Protein 5NJO (pdb70)

Structure (mmCIF, N/CA/C/O backbone):
data_5NJO
#
_entry.id   5NJO
#
_cell.length_a   66.490
_cell.length_b   66.490
_cell.length_c   54.710
_cell.angle_alpha   90.00
_cell.angle_beta   90.00
_cell.angle_gamma   120.00
#
_symmetry.space_group_name_H-M   'P 32 2 1'
#
loop_
_entity.id
_entity.type
_entity.pdbx_description
1 polymer 'Putative cupin_2 domain-containing isomerase'
2 water water
#
loop_
_atom_site.group_PDB
_atom_site.id
_atom_site.type_symbol
_atom_site.label_atom_id
_atom_site.label_alt_id
_atom_site.label_comp_id
_atom_site.label_asym_id
_atom_site.label_entity_id
_atom_site.label_seq_id
_atom_site.pdbx_PDB_ins_code
_atom_site.Cartn_x
_atom_site.Cartn_y
_atom_site.Cartn_z
_atom_site.occupancy
_atom_site.B_iso_or_equiv
_atom_site.auth_seq_id
_atom_site.auth_comp_id
_atom_site.auth_asym_id
_atom_site.auth_atom_id
_atom_site.pdbx_PDB_model_num
ATOM 1 N N . MET A 1 1 ? 6.587 -74.248 46.683 1.00 40.10 1 MET A N 1
ATOM 2 C CA . MET A 1 1 ? 5.878 -73.092 46.052 1.00 39.56 1 MET A CA 1
ATOM 3 C C . MET A 1 1 ? 6.001 -71.806 46.876 1.00 35.28 1 MET A C 1
ATOM 4 O O . MET A 1 1 ? 6.093 -70.714 46.314 1.00 34.87 1 MET A O 1
ATOM 9 N N . THR A 1 2 ? 5.992 -71.933 48.201 1.00 31.07 2 THR A N 1
ATOM 10 C CA . THR A 1 2 ? 6.091 -70.776 49.080 1.00 28.46 2 THR A CA 1
ATOM 11 C C . THR A 1 2 ? 7.501 -70.224 49.093 1.00 25.41 2 THR A C 1
ATOM 12 O O . THR A 1 2 ? 8.454 -70.988 49.172 1.00 25.22 2 THR A O 1
ATOM 16 N N . LYS A 1 3 ? 7.631 -68.901 49.043 1.00 23.26 3 LYS A N 1
ATOM 17 C CA . LYS A 1 3 ? 8.932 -68.268 49.201 1.00 22.29 3 LYS A CA 1
ATOM 18 C C . LYS A 1 3 ? 9.108 -67.840 50.653 1.00 20.81 3 LYS A C 1
ATOM 19 O O . LYS A 1 3 ? 8.401 -66.956 51.142 1.00 21.18 3 LYS A O 1
ATOM 25 N N . TYR A 1 4 ? 10.066 -68.461 51.327 1.00 18.55 4 TYR A N 1
ATOM 26 C CA . TYR A 1 4 ? 10.351 -68.127 52.711 1.00 18.60 4 TYR A CA 1
ATOM 27 C C . TYR A 1 4 ? 11.532 -67.167 52.864 1.00 18.86 4 TYR A C 1
ATOM 28 O O . TYR A 1 4 ? 11.514 -66.303 53.744 1.00 19.52 4 TYR A O 1
ATOM 37 N N . LYS A 1 5 ? 12.568 -67.336 52.047 1.00 18.82 5 LYS A N 1
ATOM 38 C CA . LYS A 1 5 ? 13.824 -66.617 52.231 1.00 20.47 5 LYS A CA 1
ATOM 39 C C . LYS A 1 5 ? 13.956 -65.460 51.257 1.00 19.35 5 LYS A C 1
ATOM 40 O O . LYS A 1 5 ? 13.793 -65.646 50.047 1.00 19.84 5 LYS A O 1
ATOM 46 N N . TYR A 1 6 ? 14.264 -64.283 51.795 1.00 18.99 6 TYR A N 1
ATOM 47 C CA . TYR A 1 6 ? 14.508 -63.083 50.988 1.00 19.46 6 TYR A CA 1
ATOM 48 C C . TYR A 1 6 ? 15.925 -62.601 51.254 1.00 19.61 6 TYR A C 1
ATOM 49 O O . TYR A 1 6 ? 16.381 -62.614 52.398 1.00 18.71 6 TYR A O 1
ATOM 58 N N . THR A 1 7 ? 16.627 -62.195 50.194 1.00 19.39 7 THR A N 1
ATOM 59 C CA . THR A 1 7 ? 18.006 -61.751 50.306 1.00 20.44 7 THR A CA 1
ATOM 60 C C . THR A 1 7 ? 18.147 -60.253 50.060 1.00 20.40 7 THR A C 1
ATOM 61 O O . THR A 1 7 ? 17.278 -59.618 49.462 1.00 20.68 7 THR A O 1
ATOM 65 N N . VAL A 1 8 ? 19.253 -59.710 50.549 1.00 21.91 8 VAL A N 1
ATOM 66 C CA . VAL A 1 8 ? 19.616 -58.313 50.318 1.00 22.82 8 VAL A CA 1
ATOM 67 C C . VAL A 1 8 ? 19.863 -58.093 48.828 1.00 23.95 8 VAL A C 1
ATOM 68 O O . VAL A 1 8 ? 19.435 -57.084 48.264 1.00 23.53 8 VAL A O 1
ATOM 72 N N . GLU A 1 9 ? 20.534 -59.053 48.196 1.00 25.88 9 GLU A N 1
ATOM 73 C CA . GLU A 1 9 ? 20.817 -58.985 46.761 1.00 28.87 9 GLU A CA 1
ATOM 74 C C . GLU A 1 9 ? 19.543 -58.727 45.948 1.00 28.29 9 GLU A C 1
ATOM 75 O O . GLU A 1 9 ? 19.570 -57.962 44.984 1.00 29.88 9 GLU A O 1
ATOM 81 N N . GLU A 1 10 ? 18.428 -59.340 46.349 1.00 27.43 10 GLU A N 1
ATOM 82 C CA . GLU A 1 10 ? 17.159 -59.197 45.631 1.00 27.66 10 GLU A CA 1
ATOM 83 C C . GLU A 1 10 ? 16.191 -58.129 46.181 1.00 25.56 10 GLU A C 1
ATOM 84 O O . GLU A 1 10 ? 15.086 -57.973 45.671 1.00 25.57 10 GLU A O 1
ATOM 90 N N . SER A 1 11 ? 16.613 -57.392 47.205 1.00 23.96 11 SER A N 1
ATOM 91 C CA . SER A 1 11 ? 15.788 -56.363 47.828 1.00 22.98 11 SER A CA 1
ATOM 92 C C . SER A 1 11 ? 15.786 -55.065 47.021 1.00 23.63 11 SER A C 1
ATOM 93 O O . SER A 1 11 ? 16.549 -54.927 46.061 1.00 24.12 11 SER A O 1
ATOM 96 N N . GLU A 1 12 ? 14.920 -54.139 47.427 1.00 23.80 12 GLU A N 1
ATOM 97 C CA . GLU A 1 12 ? 14.930 -52.760 46.938 1.00 26.07 12 GLU A CA 1
ATOM 98 C C . GLU A 1 12 ? 15.565 -51.868 48.005 1.00 25.87 12 GLU A C 1
ATOM 99 O O . GLU A 1 12 ? 15.266 -51.992 49.203 1.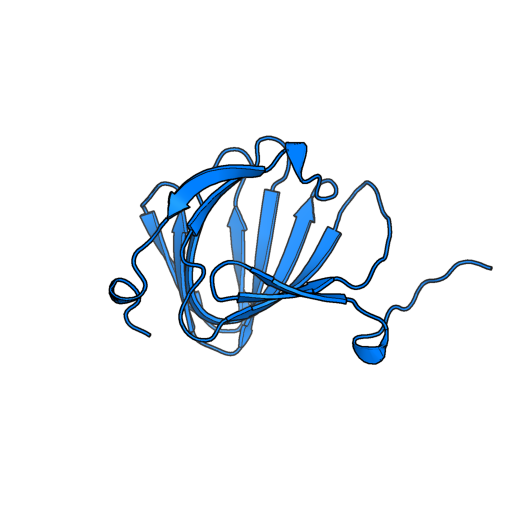00 23.11 12 GLU A O 1
ATOM 105 N N . ARG A 1 13 ? 16.468 -50.995 47.574 1.00 27.01 13 ARG A N 1
ATOM 106 C CA . ARG A 1 13 ? 17.125 -50.066 48.475 1.00 30.76 13 ARG A CA 1
ATOM 107 C C . ARG A 1 13 ? 16.679 -48.648 48.142 1.00 30.55 13 ARG A C 1
ATOM 108 O O . ARG A 1 13 ? 16.587 -48.277 46.969 1.00 31.09 13 ARG A O 1
ATOM 116 N N . PHE A 1 14 ? 16.381 -47.871 49.178 1.00 29.70 14 PHE A N 1
ATOM 117 C CA . PHE A 1 14 ? 15.952 -46.480 49.027 1.00 29.32 14 PHE A CA 1
ATOM 118 C C . PHE A 1 14 ? 16.748 -45.658 50.024 1.00 28.51 14 PHE A C 1
ATOM 119 O O . PHE A 1 14 ? 17.045 -46.148 51.119 1.00 25.31 14 PHE A O 1
ATOM 127 N N . ASN A 1 15 ? 17.082 -44.416 49.671 1.00 28.66 15 ASN A N 1
ATOM 128 C CA . ASN A 1 15 ? 17.420 -43.440 50.695 1.00 29.78 15 ASN A CA 1
ATOM 129 C C . ASN A 1 15 ? 16.166 -42.648 51.029 1.00 29.81 15 ASN A C 1
ATOM 130 O O . ASN A 1 15 ? 15.548 -42.046 50.151 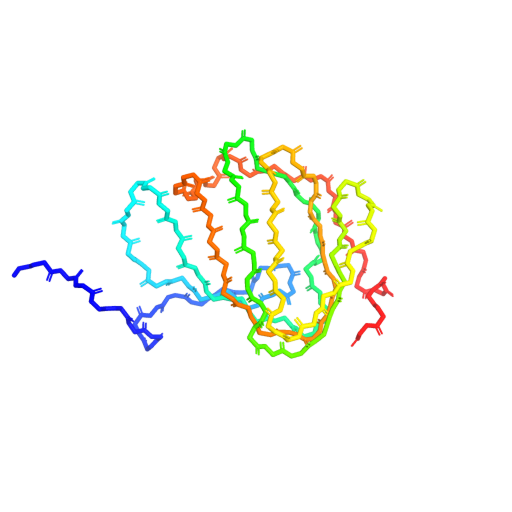1.00 31.52 15 ASN A O 1
ATOM 135 N N . LYS A 1 16 ? 15.803 -42.683 52.307 1.00 28.29 16 LYS A N 1
ATOM 136 C CA . LYS A 1 16 ? 14.600 -42.055 52.823 1.00 27.78 16 LYS A CA 1
ATOM 137 C C . LYS A 1 16 ? 15.043 -41.099 53.931 1.00 24.52 16 LYS A C 1
ATOM 138 O O . LYS A 1 16 ? 15.402 -41.538 55.005 1.00 25.60 16 LYS A O 1
ATOM 144 N N . HIS A 1 17 ? 15.046 -39.797 53.657 1.00 22.02 17 HIS A N 1
ATOM 145 C CA . HIS A 1 17 ? 15.301 -38.791 54.694 1.00 20.29 17 HIS A CA 1
ATOM 146 C C . HIS A 1 17 ? 16.618 -38.956 55.455 1.00 19.34 17 HIS A C 1
ATOM 147 O O . HIS A 1 17 ? 16.696 -38.620 56.646 1.00 19.38 17 HIS A O 1
ATOM 154 N N . GLY A 1 18 ? 17.655 -39.449 54.790 1.00 19.04 18 GLY A N 1
ATOM 155 C CA . GLY A 1 18 ? 18.947 -39.652 55.437 1.00 18.56 18 GLY A CA 1
ATOM 156 C C . GLY A 1 18 ? 19.235 -41.084 55.858 1.00 18.46 18 GLY A C 1
ATOM 157 O O . GLY A 1 18 ? 20.342 -41.381 56.270 1.00 18.97 18 GLY A O 1
ATOM 158 N N . ILE A 1 19 ? 18.249 -41.979 55.776 1.00 18.78 19 ILE A N 1
ATOM 159 C CA . ILE A 1 19 ? 18.502 -43.389 56.071 1.00 18.87 19 ILE A CA 1
ATOM 160 C C . ILE A 1 19 ? 18.580 -44.221 54.791 1.00 19.50 19 ILE A C 1
ATOM 161 O O . ILE A 1 19 ? 18.018 -43.85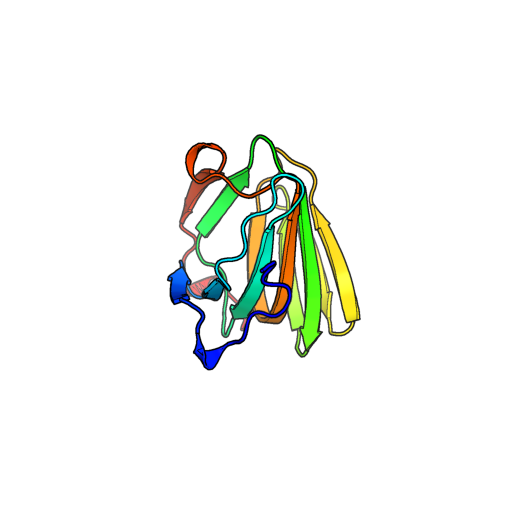0 53.765 1.00 19.75 19 ILE A O 1
ATOM 166 N N . ASP A 1 20 ? 19.295 -45.338 54.859 1.00 19.73 20 ASP A N 1
ATOM 167 C CA . ASP A 1 20 ? 19.324 -46.294 53.772 1.00 20.66 20 ASP A CA 1
ATOM 168 C C . ASP A 1 20 ? 18.449 -47.479 54.190 1.00 18.98 20 ASP A C 1
ATOM 169 O O . ASP A 1 20 ? 18.746 -48.171 55.166 1.00 17.86 20 ASP A O 1
ATOM 174 N N . LEU A 1 21 ? 17.347 -47.646 53.465 1.00 18.41 21 LEU A N 1
ATOM 175 C CA . LEU A 1 21 ? 16.318 -48.634 53.772 1.00 19.19 21 LEU A CA 1
ATOM 176 C C . LEU A 1 21 ? 16.461 -49.836 52.861 1.00 19.57 21 LEU A C 1
ATOM 177 O O . LEU A 1 21 ? 16.577 -49.676 51.651 1.00 21.52 21 LEU A O 1
ATOM 182 N N . THR A 1 22 ? 16.443 -51.037 53.432 1.00 17.80 22 THR A N 1
ATOM 183 C CA . THR A 1 22 ? 16.403 -52.260 52.650 1.00 18.01 22 THR A CA 1
ATOM 184 C C . THR A 1 22 ? 15.020 -52.884 52.800 1.00 17.51 22 THR A C 1
ATOM 185 O O . THR A 1 22 ? 14.654 -53.303 53.902 1.00 16.66 22 THR A O 1
ATOM 189 N N . VAL A 1 23 ? 14.265 -52.922 51.702 1.00 17.10 23 VAL A N 1
ATOM 190 C CA . VAL A 1 23 ? 12.929 -53.513 51.672 1.00 17.14 23 VAL A CA 1
ATOM 191 C C . VAL A 1 23 ? 13.002 -54.847 50.940 1.00 17.39 23 VAL A C 1
ATOM 192 O O . VAL A 1 23 ? 13.289 -54.898 49.752 1.00 18.09 23 VAL A O 1
ATOM 196 N N . TYR A 1 24 ? 12.792 -55.937 51.668 1.00 16.91 24 TYR A N 1
ATOM 197 C CA . TYR A 1 24 ? 13.031 -57.264 51.120 1.00 18.02 24 TYR A CA 1
ATOM 198 C C . TYR A 1 24 ? 11.987 -57.702 50.105 1.00 18.98 24 TYR A C 1
ATOM 199 O O . TYR A 1 24 ? 12.310 -58.459 49.202 1.00 20.56 24 TYR A O 1
ATOM 208 N N . GLY A 1 25 ? 10.750 -57.239 50.266 1.00 19.45 25 GLY A N 1
ATOM 209 C CA . GLY A 1 25 ? 9.676 -57.525 49.307 1.00 20.35 25 GLY A CA 1
ATOM 210 C C . GLY A 1 25 ? 8.708 -58.616 49.724 1.00 20.51 25 GLY A C 1
ATOM 211 O O . GLY A 1 25 ? 7.789 -58.955 48.966 1.00 21.36 25 GLY A O 1
ATOM 212 N N . GLN A 1 26 ? 8.899 -59.176 50.911 1.00 19.80 26 GLN A N 1
ATOM 213 C CA . GLN A 1 26 ? 7.923 -60.125 51.452 1.00 19.30 26 GLN A CA 1
ATOM 214 C C . GLN A 1 26 ? 6.593 -59.423 51.706 1.00 19.30 26 GLN A C 1
ATOM 215 O O . GLN A 1 26 ? 6.556 -58.216 51.964 1.00 19.66 26 GLN A O 1
ATOM 221 N N . VAL A 1 27 ? 5.503 -60.190 51.633 1.00 18.27 27 VAL A N 1
ATOM 222 C CA . VAL A 1 27 ? 4.171 -59.689 51.935 1.00 17.82 27 VAL A CA 1
ATOM 223 C C . VAL A 1 27 ? 3.612 -60.518 53.088 1.00 17.51 27 VAL A C 1
ATOM 224 O O . VAL A 1 27 ? 3.592 -61.737 53.022 1.00 18.17 27 VAL A O 1
ATOM 228 N N . ASP A 1 28 ? 3.173 -59.842 54.142 1.00 17.81 28 ASP A N 1
ATOM 229 C CA . ASP A 1 28 ? 2.618 -60.496 55.320 1.00 18.39 28 ASP A CA 1
ATOM 230 C C . ASP A 1 28 ? 1.798 -59.431 56.022 1.00 17.07 28 ASP A C 1
ATOM 231 O O . ASP A 1 28 ? 2.353 -58.408 56.446 1.00 16.57 28 ASP A O 1
ATOM 236 N N . PRO A 1 29 ? 0.478 -59.639 56.142 1.00 16.02 29 PRO A N 1
ATOM 237 C CA . PRO A 1 29 ? -0.341 -58.590 56.727 1.00 15.80 29 PRO A CA 1
ATOM 238 C C . PRO A 1 29 ? 0.016 -58.248 58.176 1.00 14.99 29 PRO A C 1
ATOM 239 O O . PRO A 1 29 ? -0.253 -57.145 58.634 1.00 15.27 29 PRO A O 1
ATOM 243 N N . SER A 1 30 ? 0.630 -59.181 58.897 1.00 14.44 30 SER A N 1
ATOM 244 C CA . SER A 1 30 ? 0.843 -58.980 60.331 1.00 14.50 30 SER A CA 1
ATOM 245 C C . SER A 1 30 ? 2.064 -58.119 60.650 1.00 14.41 30 SER A C 1
ATOM 246 O O . SER A 1 30 ? 2.116 -57.493 61.696 1.00 13.34 30 SER A O 1
ATOM 249 N N . ALA A 1 31 ? 3.044 -58.083 59.757 1.00 14.26 31 ALA A N 1
ATOM 250 C CA . ALA A 1 31 ? 4.245 -57.303 60.033 1.00 14.69 31 ALA A CA 1
ATOM 251 C C . ALA A 1 31 ? 5.090 -57.125 58.793 1.00 15.40 31 ALA A C 1
ATOM 252 O O . ALA A 1 31 ? 5.112 -57.985 57.905 1.00 16.88 31 ALA A O 1
ATOM 254 N N . THR A 1 32 ? 5.786 -55.992 58.759 1.00 14.85 32 THR A N 1
ATOM 255 C CA . THR A 1 32 ? 6.793 -55.686 57.759 1.00 16.20 32 THR A CA 1
ATOM 256 C C . THR A 1 32 ? 8.124 -55.532 58.489 1.00 15.19 32 THR A C 1
ATOM 257 O O . THR A 1 32 ? 8.237 -54.730 59.411 1.00 17.42 32 THR A O 1
ATOM 261 N N . VAL A 1 33 ? 9.121 -56.313 58.100 1.00 13.73 33 VAL A N 1
ATOM 262 C CA . VAL A 1 33 ? 10.459 -56.207 58.664 1.00 13.72 33 VAL A CA 1
ATOM 263 C C . VAL A 1 33 ? 11.407 -55.700 57.587 1.00 13.83 33 VAL A C 1
ATOM 264 O O . VAL A 1 33 ? 11.467 -56.275 56.486 1.00 14.24 33 VAL A O 1
ATOM 268 N N . VAL A 1 34 ? 12.148 -54.640 57.922 1.00 13.68 34 VAL A N 1
ATOM 269 C CA . VAL A 1 34 ? 13.096 -53.997 57.005 1.00 14.53 34 VAL A CA 1
ATOM 270 C C . VAL A 1 34 ? 14.411 -53.753 57.726 1.00 14.98 34 VAL A C 1
ATOM 271 O O . VAL A 1 34 ? 14.476 -53.815 58.960 1.00 14.81 34 VAL A O 1
ATOM 275 N N . ARG A 1 35 ? 15.463 -53.480 56.966 1.00 16.08 35 ARG A N 1
ATOM 276 C CA . ARG A 1 35 ? 16.739 -53.066 57.538 1.00 17.61 35 ARG A CA 1
ATOM 277 C C . ARG A 1 35 ? 16.877 -51.558 57.379 1.00 16.85 35 ARG A C 1
ATOM 278 O O . ARG A 1 35 ? 16.482 -51.006 56.357 1.00 16.42 35 ARG A O 1
ATOM 286 N N . VAL A 1 36 ? 17.437 -50.908 58.391 1.00 16.19 36 VAL A N 1
ATOM 287 C CA . VAL A 1 36 ? 17.699 -49.470 58.357 1.00 16.73 36 VAL A CA 1
ATOM 288 C C . VAL A 1 36 ? 19.170 -49.248 58.670 1.00 17.08 36 VAL A C 1
ATOM 289 O O . VAL A 1 36 ? 19.674 -49.698 59.699 1.00 17.35 36 VAL A O 1
ATOM 293 N N . SER A 1 37 ? 19.857 -48.556 57.765 1.00 17.23 37 SER A N 1
ATOM 294 C CA . SER A 1 37 ? 21.219 -48.095 58.005 1.00 18.51 37 SER A CA 1
ATOM 295 C C . SER A 1 37 ? 21.184 -46.570 58.088 1.00 18.16 37 SER A C 1
ATOM 296 O O . SER A 1 37 ? 20.615 -45.917 57.218 1.00 18.93 37 SER A O 1
ATOM 299 N N . VAL A 1 38 ? 21.762 -46.001 59.140 1.00 17.80 38 VAL A N 1
ATOM 300 C CA . VAL A 1 38 ? 21.749 -44.554 59.286 1.00 18.63 38 VAL A CA 1
ATOM 301 C C . VAL A 1 38 ? 23.136 -44.045 59.663 1.00 18.86 38 VAL A C 1
ATOM 302 O O . VAL A 1 38 ? 23.780 -44.566 60.565 1.00 18.31 38 VAL A O 1
ATOM 306 N N . GLU A 1 39 ? 23.592 -43.038 58.930 1.00 19.29 39 GLU A N 1
ATOM 307 C CA . GLU A 1 39 ? 24.915 -42.463 59.165 1.00 21.13 39 GLU A CA 1
ATOM 308 C C . GLU A 1 39 ? 24.863 -41.271 60.112 1.00 19.52 39 GLU A C 1
ATOM 309 O O . GLU A 1 39 ? 25.758 -41.117 60.949 1.00 19.70 39 GLU A O 1
ATOM 315 N N . ARG A 1 40 ? 23.840 -40.424 59.972 1.00 17.97 40 ARG A N 1
ATOM 316 C CA . ARG A 1 40 ? 23.678 -39.237 60.828 1.00 18.52 40 ARG A CA 1
ATOM 317 C C . ARG A 1 40 ? 22.275 -39.074 61.399 1.00 17.31 40 ARG A C 1
ATOM 318 O O . ARG A 1 40 ? 22.116 -38.662 62.543 1.00 17.28 40 ARG A O 1
ATOM 326 N N . GLY A 1 41 ? 21.248 -39.359 60.602 1.00 16.17 41 GLY A N 1
ATOM 327 C CA . GLY A 1 41 ? 19.895 -39.267 61.119 1.00 15.62 41 GLY A CA 1
ATOM 328 C C . GLY A 1 41 ? 18.802 -39.565 60.126 1.00 14.97 41 GLY A C 1
ATOM 329 O O . GLY A 1 41 ? 19.040 -39.727 58.929 1.00 14.94 41 GLY A O 1
ATOM 330 N N . HIS A 1 42 ? 17.594 -39.654 60.664 1.00 14.93 42 HIS A N 1
ATOM 331 C CA . HIS A 1 42 ? 16.376 -39.646 59.899 1.00 14.91 42 HIS A CA 1
ATOM 332 C C . HIS A 1 42 ? 15.804 -38.236 60.054 1.00 14.92 42 HIS A C 1
ATOM 333 O O . HIS A 1 42 ? 15.154 -37.901 61.049 1.00 15.02 42 HIS A O 1
ATOM 340 N N . PHE A 1 43 ? 16.052 -37.417 59.038 1.00 15.03 43 PHE A N 1
ATOM 341 C CA . PHE A 1 43 ? 15.834 -35.973 59.122 1.00 15.39 43 PHE A CA 1
ATOM 342 C C . PHE A 1 43 ? 14.411 -35.561 58.736 1.00 15.31 43 PHE A C 1
ATOM 343 O O . PHE A 1 43 ? 14.174 -34.634 57.943 1.00 16.23 43 PHE A O 1
ATOM 351 N N . GLN A 1 44 ? 13.459 -36.254 59.340 1.00 15.29 44 GLN A N 1
ATOM 352 C CA . GLN A 1 44 ? 12.057 -36.010 59.141 1.00 15.26 44 GLN A CA 1
ATOM 353 C C . GLN A 1 44 ? 11.346 -36.667 60.307 1.00 15.70 44 GLN A C 1
ATOM 354 O O . GLN A 1 44 ? 11.754 -37.744 60.760 1.00 15.46 44 GLN A O 1
ATOM 360 N N . GLU A 1 45 ? 10.341 -35.985 60.824 1.00 15.64 45 GLU A N 1
ATOM 361 C CA . GLU A 1 45 ? 9.525 -36.511 61.910 1.00 15.81 45 GLU A CA 1
ATOM 362 C C . GLU A 1 45 ? 8.177 -36.901 61.347 1.00 16.01 45 GLU A C 1
ATOM 363 O O . GLU A 1 45 ? 7.549 -36.148 60.595 1.00 15.44 45 GLU A O 1
ATOM 369 N N . PHE A 1 46 ? 7.737 -38.093 61.720 1.00 14.34 46 PHE A N 1
ATOM 370 C CA . PHE A 1 46 ? 6.497 -38.663 61.222 1.00 14.98 46 PHE A CA 1
ATOM 371 C C . PHE A 1 46 ? 5.804 -39.391 62.344 1.00 14.50 46 PHE A C 1
ATOM 372 O O . PHE A 1 46 ? 6.382 -39.601 63.409 1.00 14.63 46 PHE A O 1
ATOM 380 N N . PHE A 1 47 ? 4.570 -39.796 62.092 1.00 14.61 47 PHE A N 1
ATOM 381 C CA . PHE A 1 47 ? 3.913 -40.773 62.962 1.00 15.03 47 PHE A CA 1
ATOM 382 C C . PHE A 1 47 ? 3.110 -41.717 62.091 1.00 15.12 47 PHE A C 1
ATOM 383 O O . PHE A 1 47 ? 2.891 -41.449 60.913 1.00 15.63 47 PHE A O 1
ATOM 391 N N . ASN A 1 48 ? 2.727 -42.852 62.660 1.00 14.58 48 ASN A N 1
ATOM 392 C CA . ASN A 1 48 ? 1.936 -43.837 61.945 1.00 15.17 48 ASN A CA 1
ATOM 393 C C . ASN A 1 48 ? 0.671 -44.115 62.751 1.00 15.70 48 ASN A C 1
ATOM 394 O O . ASN A 1 48 ? 0.740 -44.462 63.929 1.00 16.04 48 ASN A O 1
ATOM 399 N N . VAL A 1 49 ? -0.486 -43.938 62.121 1.00 16.98 49 VAL A N 1
ATOM 400 C CA . VAL A 1 49 ? -1.764 -44.008 62.834 1.00 17.98 49 VAL A CA 1
ATOM 401 C C . VAL A 1 49 ? -2.209 -45.420 63.211 1.00 18.36 49 VAL A C 1
ATOM 402 O O . VAL A 1 49 ? -3.083 -45.574 64.070 1.00 19.53 49 VAL A O 1
ATOM 406 N N . ARG A 1 50 ? -1.585 -46.430 62.607 1.00 18.46 50 ARG A N 1
ATOM 407 C CA . ARG A 1 50 ? -2.036 -47.824 62.739 1.00 19.49 50 ARG A CA 1
ATOM 408 C C . ARG A 1 50 ? -0.983 -48.792 63.313 1.00 18.20 50 ARG A C 1
ATOM 409 O O . ARG A 1 50 ? -1.342 -49.759 64.011 1.00 18.23 50 ARG A O 1
ATOM 417 N N . SER A 1 51 ? 0.295 -48.555 63.035 1.00 15.86 51 SER A N 1
ATOM 418 C CA . SER A 1 51 ? 1.338 -49.559 63.293 1.00 14.71 51 SER A CA 1
ATOM 419 C C . SER A 1 51 ? 2.350 -49.129 64.338 1.00 14.63 51 SER A C 1
ATOM 420 O O . SER A 1 51 ? 2.747 -47.973 64.395 1.00 14.14 51 SER A O 1
ATOM 423 N N . SER A 1 52 ? 2.757 -50.070 65.185 1.00 13.97 52 SER A N 1
ATOM 424 C CA . SER A 1 52 ? 3.884 -49.853 66.062 1.00 14.64 52 SER A CA 1
ATOM 425 C C . SER A 1 52 ? 5.179 -50.060 65.288 1.00 14.21 52 SER A C 1
ATOM 426 O O . SER A 1 52 ? 5.225 -50.834 64.334 1.00 14.12 52 SER A O 1
ATOM 429 N N . TYR A 1 53 ? 6.222 -49.332 65.686 1.00 13.12 53 TYR A N 1
ATOM 430 C CA . TYR A 1 53 ? 7.544 -49.430 65.083 1.00 13.23 53 TYR A CA 1
ATOM 431 C C . TYR A 1 53 ? 8.493 -49.909 66.159 1.00 13.72 53 TYR A C 1
ATOM 432 O O . TYR A 1 53 ? 8.649 -49.247 67.198 1.00 13.64 53 TYR A O 1
ATOM 441 N N . THR A 1 54 ? 9.131 -51.051 65.919 1.00 13.00 54 THR A N 1
ATOM 442 C CA . THR A 1 54 ? 10.062 -51.622 66.882 1.00 12.99 54 THR A CA 1
ATOM 443 C C . THR A 1 54 ? 11.427 -51.720 66.241 1.00 13.22 54 THR A C 1
ATOM 444 O O . THR A 1 54 ? 11.602 -52.455 65.266 1.00 13.20 54 THR A O 1
ATOM 448 N N . TYR A 1 55 ? 12.382 -50.971 66.794 1.00 12.76 55 TYR A N 1
ATOM 449 C CA . TYR A 1 55 ? 13.740 -50.935 66.275 1.00 13.19 55 TYR A CA 1
ATOM 450 C C . TYR A 1 55 ? 14.652 -51.776 67.150 1.00 13.30 55 TYR A C 1
ATOM 451 O O . TYR A 1 55 ? 14.716 -51.565 68.367 1.00 13.41 55 TYR A O 1
ATOM 460 N N . TYR A 1 56 ? 15.344 -52.732 66.540 1.00 14.13 56 TYR A N 1
ATOM 461 C CA . TYR A 1 56 ? 16.427 -53.441 67.214 1.00 14.74 56 TYR A CA 1
ATOM 462 C C . TYR A 1 56 ? 17.746 -52.886 66.705 1.00 15.03 56 TYR A C 1
ATOM 463 O O . TYR A 1 56 ? 17.958 -52.833 65.493 1.00 14.40 56 TYR A O 1
ATOM 472 N N . VAL A 1 57 ? 18.614 -52.449 67.617 1.00 15.11 57 VAL A N 1
ATOM 473 C CA . VAL A 1 57 ? 19.888 -51.838 67.228 1.00 16.30 57 VAL A CA 1
ATOM 474 C C . VAL A 1 57 ? 20.960 -52.917 67.143 1.00 17.39 57 VAL A C 1
ATOM 475 O O . VAL A 1 57 ? 21.391 -53.468 68.172 1.00 17.26 57 VAL A O 1
ATOM 479 N N . VAL A 1 58 ? 21.376 -53.232 65.921 1.00 18.00 58 VAL A N 1
ATOM 480 C CA . VAL A 1 58 ? 22.399 -54.258 65.697 1.00 19.47 58 VAL A CA 1
ATOM 481 C C . VAL A 1 58 ? 23.761 -53.722 66.123 1.00 20.35 58 VAL A C 1
ATOM 482 O O . VAL A 1 58 ? 24.547 -54.418 66.783 1.00 21.26 58 VAL A O 1
ATOM 486 N N . SER A 1 59 ? 24.035 -52.480 65.746 1.00 20.36 59 SER A N 1
ATOM 487 C CA . SER A 1 59 ? 25.318 -51.870 66.043 1.00 20.76 59 SER A CA 1
ATOM 488 C C . SER A 1 59 ? 25.210 -50.358 66.045 1.00 20.80 59 SER A C 1
ATOM 489 O O . SER A 1 59 ? 24.267 -49.792 65.490 1.00 20.39 59 SER A O 1
ATOM 492 N N . GLY A 1 60 ? 26.177 -49.717 66.686 1.00 20.94 60 GLY A N 1
ATOM 493 C CA . GLY A 1 60 ? 26.239 -48.280 66.743 1.00 21.04 60 GLY A CA 1
ATOM 494 C C . GLY A 1 60 ? 25.522 -47.663 67.918 1.00 20.74 60 GLY A C 1
ATOM 495 O O . GLY A 1 60 ? 25.240 -48.316 68.933 1.00 21.38 60 GLY A O 1
ATOM 496 N N . GLN A 1 61 ? 25.248 -46.373 67.775 1.00 20.16 61 GLN A N 1
ATOM 497 C CA . GLN A 1 61 ? 24.708 -45.561 68.846 1.00 20.64 61 GLN A CA 1
ATOM 498 C C . GLN A 1 61 ? 23.903 -44.438 68.233 1.00 18.51 61 GLN A C 1
ATOM 499 O O . GLN A 1 61 ? 24.264 -43.921 67.179 1.00 17.79 61 GLN A O 1
ATOM 505 N N . GLY A 1 62 ? 22.832 -44.051 68.914 1.00 17.56 62 GLY A N 1
ATOM 506 C CA . GLY A 1 62 ? 22.003 -42.937 68.470 1.00 16.82 62 GLY A CA 1
ATOM 507 C C . GLY A 1 62 ? 21.049 -42.452 69.535 1.00 16.72 62 GLY A C 1
ATOM 508 O O . GLY A 1 62 ? 21.151 -42.811 70.709 1.00 16.08 62 GLY A O 1
ATOM 509 N N . VAL A 1 63 ? 20.098 -41.624 69.115 1.00 16.37 63 VAL A N 1
ATOM 510 C CA . VAL A 1 63 ? 19.088 -41.077 70.013 1.00 16.54 63 VAL A CA 1
ATOM 511 C C . VAL A 1 63 ? 17.783 -40.942 69.244 1.00 16.13 63 VAL A C 1
ATOM 512 O O . VAL A 1 63 ? 17.750 -40.361 68.156 1.00 16.64 63 VAL A O 1
ATOM 516 N N . PHE A 1 64 ? 16.724 -41.525 69.789 1.00 15.26 64 PHE A N 1
ATOM 517 C CA . PHE A 1 64 ? 15.393 -41.377 69.230 1.00 15.62 64 PHE A CA 1
ATOM 518 C C . PHE A 1 64 ? 14.700 -40.214 69.913 1.00 15.73 64 PHE A C 1
ATOM 519 O O . PHE A 1 64 ? 14.907 -39.974 71.105 1.00 16.19 64 PHE A O 1
ATOM 527 N N . TYR A 1 65 ? 13.879 -39.499 69.149 1.00 15.13 65 TYR A N 1
ATOM 528 C CA . TYR A 1 65 ? 12.987 -38.480 69.682 1.00 15.71 65 TYR A CA 1
ATOM 529 C C . TYR A 1 65 ? 11.566 -38.957 69.472 1.00 15.72 65 TYR A C 1
ATOM 530 O O . TYR A 1 65 ? 11.097 -39.054 68.339 1.00 15.13 65 TYR A O 1
ATOM 539 N N . LEU A 1 66 ? 10.915 -39.306 70.575 1.00 15.51 66 LEU A N 1
ATOM 540 C CA . LEU A 1 66 ? 9.609 -39.938 70.556 1.00 15.71 66 LEU A CA 1
ATOM 541 C C . LEU A 1 66 ? 8.657 -39.004 71.285 1.00 16.66 66 LEU A C 1
ATOM 542 O O . LEU A 1 66 ? 8.801 -38.772 72.492 1.00 17.16 66 LEU A O 1
ATOM 547 N N . ASN A 1 67 ? 7.722 -38.419 70.536 1.00 17.36 67 ASN A N 1
ATOM 548 C CA . ASN A 1 67 ? 6.921 -37.293 71.030 1.00 18.62 67 ASN A CA 1
ATOM 549 C C . ASN A 1 67 ? 7.824 -36.256 71.716 1.00 19.24 67 ASN A C 1
ATOM 550 O O . ASN A 1 67 ? 7.529 -35.770 72.829 1.00 20.08 67 ASN A O 1
ATOM 555 N N . SER A 1 68 ? 8.929 -35.959 71.037 1.00 19.89 68 SER A N 1
ATOM 556 C CA . SER A 1 68 ? 9.927 -34.952 71.428 1.00 21.20 68 SER A CA 1
ATOM 557 C C . SER A 1 68 ? 10.851 -35.334 72.591 1.00 21.81 68 SER A C 1
ATOM 558 O O . SER A 1 68 ? 11.756 -34.561 72.938 1.00 22.75 68 SER A O 1
ATOM 561 N N . GLU A 1 69 ? 10.659 -36.520 73.164 1.00 20.23 69 GLU A N 1
ATOM 562 C CA . GLU A 1 69 ? 11.466 -36.982 74.286 1.00 21.47 69 GLU A CA 1
ATOM 563 C C . GLU A 1 69 ? 12.663 -37.750 73.757 1.00 19.46 69 GLU A C 1
ATOM 564 O O . GLU A 1 69 ? 12.511 -38.673 72.961 1.00 17.81 69 GLU A O 1
ATOM 570 N N . ALA A 1 70 ? 13.849 -37.381 74.219 1.00 18.81 70 ALA A N 1
ATOM 571 C CA . ALA A 1 70 ? 15.071 -38.096 73.861 1.00 17.99 70 ALA A CA 1
ATOM 572 C C . ALA A 1 70 ? 15.124 -39.465 74.533 1.00 17.76 70 ALA A C 1
ATOM 573 O O . ALA A 1 70 ? 14.928 -39.590 75.746 1.00 18.15 70 ALA A O 1
ATOM 575 N N . VAL A 1 71 ? 15.403 -40.475 73.719 1.00 17.03 71 VAL A N 1
ATOM 576 C CA . VAL A 1 71 ? 15.570 -41.854 74.162 1.00 16.76 71 VAL A CA 1
ATOM 577 C C . VAL A 1 71 ? 16.884 -42.374 73.567 1.00 17.11 71 VAL A C 1
ATOM 578 O O . VAL A 1 71 ? 16.960 -42.694 72.373 1.00 16.40 71 VAL A O 1
ATOM 582 N N . PRO A 1 72 ? 17.953 -42.441 74.386 1.00 17.16 72 PRO A N 1
ATOM 583 C CA . PRO A 1 72 ? 19.242 -42.920 73.891 1.00 18.06 72 PRO A CA 1
ATOM 584 C C . PRO A 1 72 ? 19.181 -44.387 73.520 1.00 18.21 72 PRO A C 1
ATOM 585 O O . PRO A 1 72 ? 18.436 -45.159 74.143 1.00 19.70 72 PRO A O 1
ATOM 589 N N . ALA A 1 73 ? 19.953 -44.763 72.509 1.00 17.82 73 ALA A N 1
ATOM 590 C CA . ALA A 1 73 ? 19.956 -46.136 72.030 1.00 18.58 73 ALA A CA 1
ATOM 591 C C . ALA A 1 73 ? 21.369 -46.577 71.716 1.00 19.21 73 ALA A C 1
ATOM 592 O O . ALA A 1 73 ? 22.171 -45.808 71.188 1.00 20.22 73 ALA A O 1
ATOM 594 N N . GLY A 1 74 ? 21.662 -47.829 72.043 1.00 19.30 74 GLY A N 1
ATOM 595 C CA . GLY A 1 74 ? 22.944 -48.437 71.738 1.00 19.59 74 GLY A CA 1
ATOM 596 C C . GLY A 1 74 ? 22.757 -49.857 71.266 1.00 18.89 74 GLY A C 1
ATOM 597 O O . GLY A 1 74 ? 21.641 -50.392 71.285 1.00 18.92 74 GLY A O 1
ATOM 598 N N . ALA A 1 75 ? 23.857 -50.473 70.842 1.00 20.07 75 ALA A N 1
ATOM 599 C CA . ALA A 1 75 ? 23.834 -51.821 70.307 1.00 19.57 75 ALA A CA 1
ATOM 600 C C . ALA A 1 75 ? 23.155 -52.797 71.267 1.00 19.61 75 ALA A C 1
ATOM 601 O O . ALA A 1 75 ? 23.454 -52.808 72.453 1.00 20.18 75 ALA A O 1
ATOM 603 N N . THR A 1 76 ? 22.242 -53.596 70.717 1.00 19.29 76 THR A N 1
ATOM 604 C CA . THR A 1 76 ? 21.438 -54.608 71.408 1.00 19.34 76 THR A CA 1
ATOM 605 C C . THR A 1 76 ? 20.190 -54.082 72.131 1.00 18.94 76 THR A C 1
ATOM 606 O O . THR A 1 76 ? 19.417 -54.872 72.661 1.00 19.32 76 THR A O 1
ATOM 610 N N . ASP A 1 77 ? 19.967 -52.764 72.123 1.00 17.93 77 ASP A N 1
ATOM 611 C CA . ASP A 1 77 ? 18.746 -52.192 72.683 1.00 17.49 77 ASP A CA 1
ATOM 612 C C . ASP A 1 77 ? 17.568 -52.418 71.746 1.00 16.85 77 ASP A C 1
ATOM 613 O O . ASP A 1 77 ? 17.731 -52.535 70.529 1.00 16.37 77 ASP A O 1
ATOM 618 N N . LEU A 1 78 ? 16.389 -52.450 72.342 1.00 16.61 78 LEU A N 1
ATOM 619 C CA . LEU A 1 78 ? 15.121 -52.545 71.616 1.00 16.99 78 LEU A CA 1
ATOM 620 C C . LEU A 1 78 ? 14.314 -51.296 71.920 1.00 17.25 78 LEU A C 1
ATOM 621 O O . LEU A 1 78 ? 14.108 -50.958 73.091 1.00 16.64 78 LEU A O 1
ATOM 626 N N . ILE A 1 79 ? 13.891 -50.595 70.867 1.00 16.05 79 ILE A N 1
ATOM 627 C CA . ILE A 1 79 ? 13.108 -49.381 70.996 1.00 16.74 79 ILE A CA 1
ATOM 628 C C . ILE A 1 79 ? 11.736 -49.676 70.409 1.00 16.62 79 ILE A C 1
ATOM 629 O O . ILE A 1 79 ? 11.613 -49.913 69.209 1.00 16.50 79 ILE A O 1
ATOM 634 N N . THR A 1 80 ? 10.711 -49.630 71.248 1.00 16.29 80 THR A N 1
ATOM 635 C CA . THR A 1 80 ? 9.352 -50.007 70.866 1.00 17.36 80 THR A CA 1
ATOM 636 C C . THR A 1 80 ? 8.455 -48.761 70.905 1.00 16.47 80 THR A C 1
ATOM 637 O O . THR A 1 80 ? 8.302 -48.131 71.954 1.00 16.74 80 THR A O 1
ATOM 641 N N . VAL A 1 81 ? 7.889 -48.386 69.758 1.00 14.64 81 VAL A N 1
ATOM 642 C CA . VAL A 1 81 ? 7.137 -47.142 69.631 1.00 14.75 81 VAL A CA 1
ATOM 643 C C . VAL A 1 81 ? 5.686 -47.452 69.279 1.00 14.54 81 VAL A C 1
ATOM 644 O O . VAL A 1 81 ? 5.416 -48.043 68.237 1.00 14.31 81 VAL A O 1
ATOM 648 N N . PRO A 1 82 ? 4.737 -47.057 70.146 1.00 14.67 82 PRO A N 1
ATOM 649 C CA . PRO A 1 82 ? 3.321 -47.291 69.849 1.00 14.78 82 PRO A CA 1
ATOM 650 C C . PRO A 1 82 ? 2.840 -46.504 68.628 1.00 14.88 82 PRO A C 1
ATOM 651 O O . PRO A 1 82 ? 3.475 -45.524 68.255 1.00 14.53 82 PRO A O 1
ATOM 655 N N . PRO A 1 83 ? 1.711 -46.906 68.030 1.00 15.33 83 PRO A N 1
ATOM 656 C CA . PRO A 1 83 ? 1.116 -46.062 66.996 1.00 16.05 83 PRO A CA 1
ATOM 657 C C . PRO A 1 83 ? 0.846 -44.652 67.509 1.00 16.70 83 PRO A C 1
ATOM 658 O O . PRO A 1 83 ? 0.785 -44.417 68.716 1.00 16.69 83 PRO A O 1
ATOM 662 N N . ASN A 1 84 ? 0.719 -43.719 66.572 1.00 17.36 84 ASN A N 1
ATOM 663 C CA . ASN A 1 84 ? 0.388 -42.328 66.872 1.00 19.04 84 ASN A CA 1
ATOM 664 C C . ASN A 1 84 ? 1.420 -41.636 67.763 1.00 18.05 84 ASN A C 1
ATOM 665 O O . ASN A 1 84 ? 1.084 -40.742 68.538 1.00 19.66 84 ASN A O 1
ATOM 670 N N . THR A 1 85 ? 2.681 -42.040 67.626 1.00 16.66 85 THR A N 1
ATOM 671 C CA . THR A 1 85 ? 3.805 -41.420 68.318 1.00 15.94 85 THR A CA 1
ATOM 672 C C . THR A 1 85 ? 4.691 -40.725 67.283 1.00 15.31 85 THR A C 1
ATOM 673 O O . THR A 1 85 ? 5.081 -41.339 66.297 1.00 14.78 85 THR A O 1
ATOM 677 N N . ARG A 1 86 ? 5.025 -39.451 67.504 1.00 15.23 86 ARG A N 1
ATOM 678 C CA . ARG A 1 86 ? 5.969 -38.767 66.627 1.00 15.13 86 ARG A CA 1
ATOM 679 C C . ARG A 1 86 ? 7.372 -39.365 66.779 1.00 14.61 86 ARG A C 1
ATOM 680 O O . ARG A 1 86 ? 7.853 -39.572 67.901 1.00 14.93 86 ARG A O 1
ATOM 688 N N . ILE A 1 87 ? 8.011 -39.647 65.647 1.00 13.88 87 ILE A N 1
ATOM 689 C CA . ILE A 1 87 ? 9.332 -40.261 65.615 1.00 14.01 87 ILE A CA 1
ATOM 690 C C . ILE A 1 87 ? 10.283 -39.475 64.726 1.00 14.06 87 ILE A C 1
ATOM 691 O O . ILE A 1 87 ? 9.970 -39.217 63.566 1.00 13.74 87 ILE A O 1
ATOM 696 N N . HIS A 1 88 ? 11.452 -39.119 65.251 1.00 14.41 88 HIS A N 1
ATOM 697 C CA . HIS A 1 88 ? 12.652 -38.955 64.416 1.00 14.81 88 HIS A CA 1
ATOM 698 C C . HIS A 1 88 ? 13.837 -39.490 65.213 1.00 14.90 88 HIS A C 1
ATOM 699 O O . HIS A 1 88 ? 13.661 -39.926 66.345 1.00 15.22 88 HIS A O 1
ATOM 706 N N . TYR A 1 89 ? 15.018 -39.513 64.617 1.00 14.58 89 TYR A N 1
ATOM 707 C CA . TYR A 1 89 ? 16.184 -40.031 65.320 1.00 14.67 89 TYR A CA 1
ATOM 708 C C . TYR A 1 89 ? 17.458 -39.585 64.657 1.00 15.24 89 TYR A C 1
ATOM 709 O O . TYR A 1 89 ? 17.472 -39.256 63.473 1.00 15.45 89 TYR A O 1
ATOM 718 N N . PHE A 1 90 ? 18.516 -39.531 65.462 1.00 16.01 90 PHE A N 1
ATOM 719 C CA . PHE A 1 90 ? 19.854 -39.270 65.002 1.00 16.29 90 PHE A CA 1
ATOM 720 C C . PHE A 1 90 ? 20.709 -40.438 65.412 1.00 16.61 90 PHE A C 1
ATOM 721 O O . PHE A 1 90 ? 20.401 -41.130 66.371 1.00 17.00 90 PHE A O 1
ATOM 729 N N . GLY A 1 91 ? 21.794 -40.657 64.691 1.00 17.11 91 GLY A N 1
ATOM 730 C CA . GLY A 1 91 ? 22.733 -41.683 65.077 1.00 18.01 91 GLY A CA 1
ATOM 731 C C . GLY A 1 91 ? 23.530 -42.226 63.928 1.00 17.96 91 GLY A C 1
ATOM 732 O O . GLY A 1 91 ? 23.283 -41.917 62.763 1.00 18.53 91 GLY A O 1
ATOM 733 N N . SER A 1 92 ? 24.502 -43.042 64.291 1.00 19.06 92 SER A N 1
ATOM 734 C CA . SER A 1 92 ? 25.247 -43.848 63.365 1.00 19.67 92 SER A CA 1
ATOM 735 C C . SER A 1 92 ? 24.968 -45.283 63.806 1.00 19.30 92 SER A C 1
ATOM 736 O O . SER A 1 92 ? 25.581 -45.776 64.754 1.00 18.57 92 SER A O 1
ATOM 739 N N . MET A 1 93 ? 24.014 -45.926 63.130 1.00 19.25 93 MET A N 1
ATOM 740 C CA . MET A 1 93 ? 23.441 -47.193 63.583 1.00 19.57 93 MET A CA 1
ATOM 741 C C . MET A 1 93 ? 23.054 -48.102 62.431 1.00 19.30 93 MET A C 1
ATOM 742 O O . MET A 1 93 ? 22.715 -47.642 61.332 1.00 19.06 93 MET A O 1
ATOM 747 N N . GLU A 1 94 ? 23.076 -49.402 62.720 1.00 19.00 94 GLU A N 1
ATOM 748 C CA . GLU A 1 94 ? 22.440 -50.415 61.890 1.00 19.29 94 GLU A CA 1
ATOM 749 C C . GLU A 1 94 ? 21.319 -51.020 62.716 1.00 17.45 94 GLU A C 1
ATOM 750 O O . GLU A 1 94 ? 21.527 -51.379 63.873 1.00 16.88 94 GLU A O 1
ATOM 756 N N . MET A 1 95 ? 20.127 -51.113 62.126 1.00 16.93 95 MET A N 1
ATOM 757 C CA . MET A 1 95 ? 18.936 -51.551 62.845 1.00 15.90 95 MET A CA 1
ATOM 758 C C . MET A 1 95 ? 18.096 -52.492 62.014 1.00 15.71 95 MET A C 1
ATOM 759 O O . MET A 1 95 ? 18.154 -52.486 60.782 1.00 15.74 95 MET A O 1
ATOM 764 N N . VAL A 1 96 ? 17.299 -53.295 62.706 1.00 14.89 96 VAL A N 1
ATOM 765 C CA . VAL A 1 96 ? 16.227 -54.066 62.092 1.00 15.16 96 VAL A CA 1
ATOM 766 C C . VAL A 1 96 ? 14.930 -53.463 62.611 1.00 14.51 96 VAL A C 1
ATOM 767 O O . VAL A 1 96 ? 14.751 -53.321 63.823 1.00 15.50 96 VAL A O 1
ATOM 771 N N . LEU A 1 97 ? 14.036 -53.077 61.707 1.00 13.37 97 LEU A N 1
ATOM 772 C CA . LEU A 1 97 ? 12.798 -52.403 62.075 1.00 12.96 97 LEU A CA 1
ATOM 773 C C . LEU A 1 97 ? 11.608 -53.274 61.744 1.00 12.70 97 LEU A C 1
ATOM 774 O O . LEU A 1 97 ? 11.465 -53.733 60.603 1.00 13.31 97 LEU A O 1
ATOM 779 N N . THR A 1 98 ? 10.747 -53.482 62.738 1.00 12.39 98 THR A N 1
ATOM 780 C CA . THR A 1 98 ? 9.471 -54.171 62.558 1.00 12.29 98 THR A CA 1
ATOM 781 C C . THR A 1 98 ? 8.334 -53.152 62.619 1.00 12.26 98 THR A C 1
ATOM 782 O O . THR A 1 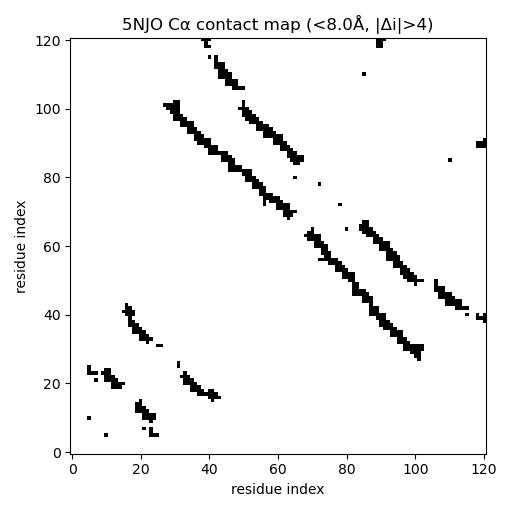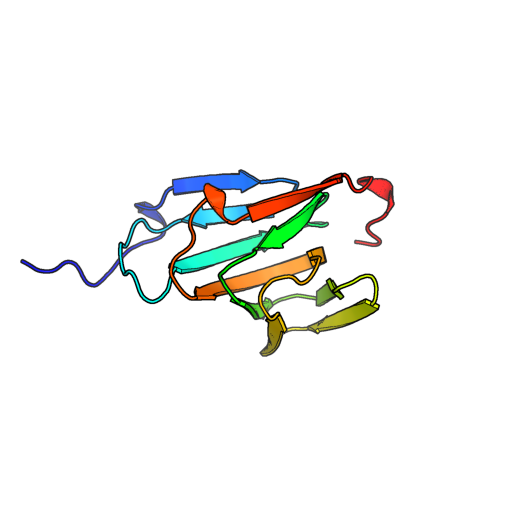98 ? 8.223 -52.421 63.597 1.00 12.63 98 THR A O 1
ATOM 786 N N . VAL A 1 99 ? 7.502 -53.113 61.578 1.00 11.92 99 VAL A N 1
ATOM 787 C CA . VAL A 1 99 ? 6.289 -52.304 61.553 1.00 12.48 99 VAL A CA 1
ATOM 788 C C . VAL A 1 99 ? 5.131 -53.288 61.629 1.00 12.41 99 VAL A C 1
ATOM 789 O O . VAL A 1 99 ? 5.034 -54.163 60.772 1.00 12.80 99 VAL A O 1
ATOM 793 N N . ALA A 1 100 ? 4.265 -53.155 62.631 1.00 12.27 100 ALA A N 1
ATOM 794 C CA . ALA A 1 100 ? 3.188 -54.139 62.864 1.00 13.09 100 ALA A CA 1
ATOM 795 C C . ALA A 1 100 ? 1.901 -53.432 63.265 1.00 13.32 100 ALA A C 1
ATOM 796 O O . ALA A 1 100 ? 1.920 -52.637 64.187 1.00 13.51 100 ALA A O 1
ATOM 798 N N . PRO A 1 101 ? 0.781 -53.706 62.602 1.00 14.49 101 PRO A N 1
ATOM 799 C CA . PRO A 1 101 ? 0.701 -54.561 61.424 1.00 15.06 101 PRO A CA 1
ATOM 800 C C . PRO A 1 101 ? 1.423 -53.973 60.214 1.00 15.09 101 PRO A C 1
ATOM 801 O O . PRO A 1 101 ? 2.015 -52.892 60.313 1.00 14.96 101 PRO A O 1
ATOM 805 N N . ALA A 1 102 ? 1.368 -54.681 59.084 1.00 15.07 102 ALA A N 1
ATOM 806 C CA . ALA A 1 102 ? 2.160 -54.354 57.911 1.00 15.93 102 ALA A CA 1
ATOM 807 C C . ALA A 1 102 ? 2.087 -52.883 57.532 1.00 16.47 102 ALA A C 1
ATOM 808 O O . ALA A 1 102 ? 1.012 -52.255 57.578 1.00 16.93 102 ALA A O 1
ATOM 810 N N . PHE A 1 103 ? 3.248 -52.362 57.170 1.00 17.69 103 PHE A N 1
ATOM 811 C CA . PHE A 1 103 ? 3.384 -50.982 56.738 1.00 18.99 103 PHE A CA 1
ATOM 812 C C . PHE A 1 103 ? 2.476 -50.680 55.562 1.00 20.34 103 PHE A C 1
ATOM 813 O O . PHE A 1 103 ? 2.408 -51.445 54.598 1.00 21.05 103 PHE A O 1
ATOM 821 N N . ASN A 1 104 ? 1.775 -49.556 55.667 1.00 21.54 104 ASN A N 1
ATOM 822 C CA . ASN A 1 104 ? 0.988 -49.011 54.584 1.00 24.03 104 ASN A CA 1
ATOM 823 C C . ASN A 1 104 ? 1.318 -47.530 54.522 1.00 23.37 104 ASN A C 1
ATOM 824 O O . ASN A 1 104 ? 1.144 -46.819 55.500 1.00 21.92 104 ASN A O 1
ATOM 829 N N . GLU A 1 105 ? 1.808 -47.093 53.370 1.00 25.65 105 GLU A N 1
ATOM 830 C CA . GLU A 1 105 ? 2.180 -45.695 53.120 1.00 28.12 105 GLU A CA 1
ATOM 831 C C . GLU A 1 105 ? 1.121 -44.698 53.605 1.00 26.60 105 GLU A C 1
ATOM 832 O O . GLU A 1 105 ? 1.447 -43.638 54.139 1.00 26.04 105 GLU A O 1
ATOM 838 N N . GLN A 1 106 ? -0.149 -45.051 53.419 1.00 26.98 106 GLN A N 1
ATOM 839 C CA . GLN A 1 106 ? -1.271 -44.192 53.782 1.00 27.96 106 GLN A CA 1
ATOM 840 C C . GLN A 1 106 ? -1.354 -43.924 55.286 1.00 26.29 106 GLN A C 1
ATOM 841 O O . GLN A 1 106 ? -1.933 -42.923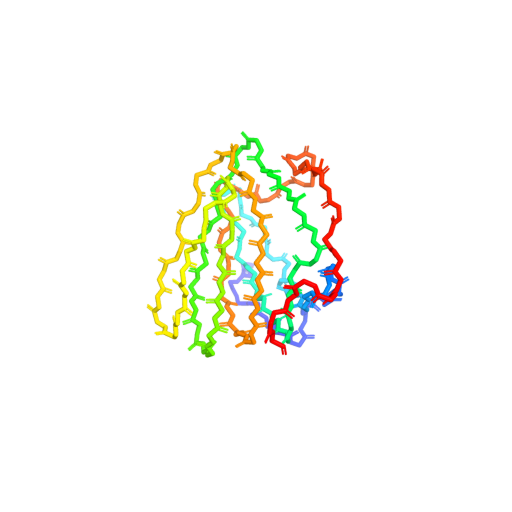 55.707 1.00 26.18 106 GLN A O 1
ATOM 847 N N . ASP A 1 107 ? -0.785 -44.820 56.093 1.00 23.56 107 ASP A N 1
ATOM 848 C CA . ASP A 1 107 ? -0.832 -44.699 57.548 1.00 22.69 107 ASP A CA 1
ATOM 849 C C . ASP A 1 107 ? 0.218 -43.758 58.118 1.00 21.81 107 ASP A C 1
ATOM 850 O O . ASP A 1 107 ? 0.104 -43.343 59.265 1.00 19.88 107 ASP A O 1
ATOM 855 N N . GLU A 1 108 ? 1.246 -43.461 57.333 1.00 23.31 108 GLU A N 1
ATOM 856 C CA . GLU A 1 108 ? 2.364 -42.648 57.791 1.00 24.87 108 GLU A CA 1
ATOM 857 C C . GLU A 1 108 ? 2.050 -41.183 57.511 1.00 24.71 108 GLU A C 1
ATOM 858 O O . GLU A 1 108 ? 1.562 -40.842 56.428 1.00 27.65 108 GLU A O 1
ATOM 864 N N . ARG A 1 109 ? 2.315 -40.326 58.489 1.00 22.33 109 ARG A N 1
ATOM 865 C CA . ARG A 1 109 ? 1.945 -38.909 58.413 1.00 21.28 109 ARG A CA 1
ATOM 866 C C . ARG A 1 109 ? 3.181 -38.061 58.651 1.00 19.63 109 ARG A C 1
ATOM 867 O O . ARG A 1 109 ? 3.884 -38.256 59.633 1.00 18.62 109 ARG A O 1
ATOM 875 N N . HIS A 1 110 ? 3.434 -37.116 57.751 1.00 18.49 110 HIS A N 1
ATOM 876 C CA . HIS A 1 110 ? 4.518 -36.167 57.908 1.00 17.52 110 HIS A CA 1
ATOM 877 C C . HIS A 1 110 ? 4.187 -35.123 58.964 1.00 17.45 110 HIS A C 1
ATOM 878 O O . HIS A 1 110 ? 3.098 -34.559 58.947 1.00 18.45 110 HIS A O 1
ATOM 885 N N . VAL A 1 111 ? 5.129 -34.841 59.859 1.00 16.64 111 VAL A N 1
ATOM 886 C CA . VAL A 1 111 ? 4.986 -33.755 60.828 1.00 16.96 111 VAL A CA 1
ATOM 887 C C . VAL A 1 111 ? 5.855 -32.581 60.396 1.00 17.10 111 VAL A C 1
ATOM 888 O O . VAL A 1 111 ? 5.354 -31.471 60.186 1.00 18.30 111 VAL A O 1
ATOM 892 N N . ARG A 1 112 ? 7.153 -32.818 60.271 1.00 16.81 112 ARG A N 1
ATOM 893 C CA . ARG A 1 112 ? 8.101 -31.754 59.928 1.00 17.59 112 ARG A CA 1
ATOM 894 C C . ARG A 1 112 ? 9.410 -32.327 59.436 1.00 16.98 112 ARG A C 1
ATOM 895 O O . ARG A 1 112 ? 9.735 -33.474 59.732 1.00 17.11 112 ARG A O 1
ATOM 903 N N . PHE A 1 113 ? 10.155 -31.545 58.662 1.00 15.97 113 PHE A N 1
ATOM 904 C CA . PHE A 1 113 ? 11.530 -31.855 58.353 1.00 15.87 113 PHE A CA 1
ATOM 905 C C . PHE A 1 113 ? 12.410 -31.399 59.515 1.00 16.44 113 PHE A C 1
ATOM 906 O O . PHE A 1 113 ? 12.018 -30.530 60.305 1.00 16.95 113 PHE A O 1
ATOM 914 N N . ILE A 1 114 ? 13.578 -32.015 59.608 1.00 16.47 114 ILE A N 1
ATOM 915 C CA . ILE A 1 114 ? 14.551 -31.742 60.665 1.00 17.99 114 ILE A CA 1
ATOM 916 C C . ILE A 1 114 ? 15.825 -31.322 59.966 1.00 18.67 114 ILE A C 1
ATOM 917 O O . ILE A 1 114 ? 16.301 -32.001 59.057 1.00 18.51 114 ILE A O 1
ATOM 922 N N . SER A 1 115 ? 16.394 -30.200 60.384 1.00 20.70 115 SER A N 1
ATOM 923 C CA . SER A 1 115 ? 17.609 -29.716 59.764 1.00 22.76 115 SER A CA 1
ATOM 924 C C . SER A 1 115 ? 18.768 -30.703 59.958 1.00 23.87 115 SER A C 1
ATOM 925 O O . SER A 1 115 ? 18.966 -31.221 61.059 1.00 22.06 115 SER A O 1
ATOM 928 N N . GLU A 1 116 ? 19.535 -30.958 58.899 1.00 25.63 116 GLU A N 1
ATOM 929 C CA . GLU A 1 116 ? 20.677 -31.878 58.981 1.00 27.53 116 GLU A CA 1
ATOM 930 C C . GLU A 1 116 ? 21.707 -31.455 60.038 1.00 26.33 116 GLU A C 1
ATOM 931 O O . GLU A 1 116 ? 22.427 -32.291 60.586 1.00 25.06 116 GLU A O 1
ATOM 937 N N . SER A 1 117 ? 21.758 -30.158 60.331 1.00 25.66 117 SER A N 1
ATOM 938 C CA . SER A 1 117 ? 22.653 -29.637 61.362 1.00 26.07 117 SER A CA 1
ATOM 939 C C . SER A 1 117 ? 22.249 -30.026 62.789 1.00 25.42 117 SER A C 1
ATOM 940 O O . SER A 1 117 ? 23.056 -29.906 63.713 1.00 25.40 117 SER A O 1
ATOM 943 N N . GLU A 1 118 ? 21.013 -30.482 62.984 1.00 23.67 118 GLU A N 1
ATOM 944 C CA . GLU A 1 118 ? 20.533 -30.805 64.324 1.00 24.10 118 GLU A CA 1
ATOM 945 C C . GLU A 1 118 ? 21.076 -32.124 64.839 1.00 22.80 118 GLU A C 1
ATOM 946 O O . GLU A 1 118 ? 21.072 -32.359 66.052 1.00 22.96 118 GLU A O 1
ATOM 952 N N . SER A 1 119 ? 21.547 -32.990 63.943 1.00 20.83 119 SER A N 1
ATOM 953 C CA . SER A 1 119 ? 22.117 -34.255 64.383 1.00 20.48 119 SER A CA 1
ATOM 954 C C . SER A 1 119 ? 23.506 -34.015 64.941 1.00 20.46 119 SER A C 1
ATOM 955 O O . SER A 1 119 ? 24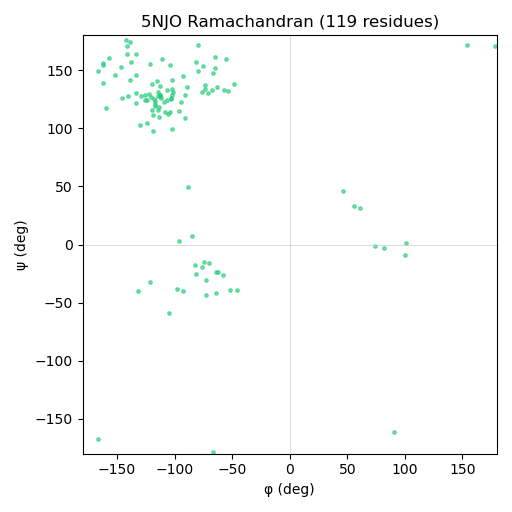.321 -33.378 64.283 1.00 19.86 119 SER A O 1
ATOM 958 N N . PRO A 1 120 ? 23.785 -34.554 66.137 1.00 20.40 120 PRO A N 1
ATOM 959 C CA . PRO A 1 120 ? 25.132 -34.449 66.683 1.00 21.58 120 PRO A CA 1
ATOM 960 C C . PRO A 1 120 ? 26.083 -35.547 66.192 1.00 21.88 120 PRO A C 1
ATOM 961 O O . PRO A 1 120 ? 27.201 -35.648 66.695 1.00 23.11 120 PRO A O 1
ATOM 965 N N . TYR A 1 121 ? 25.647 -36.363 65.228 1.00 20.89 121 TYR A N 1
ATOM 966 C CA . TYR A 1 121 ? 26.468 -37.447 64.673 1.00 20.73 121 TYR A CA 1
ATOM 967 C C . TYR A 1 121 ? 27.085 -37.042 63.332 1.00 21.27 121 TYR A C 1
ATOM 968 O O . TYR A 1 121 ? 27.797 -37.810 62.679 1.00 23.24 121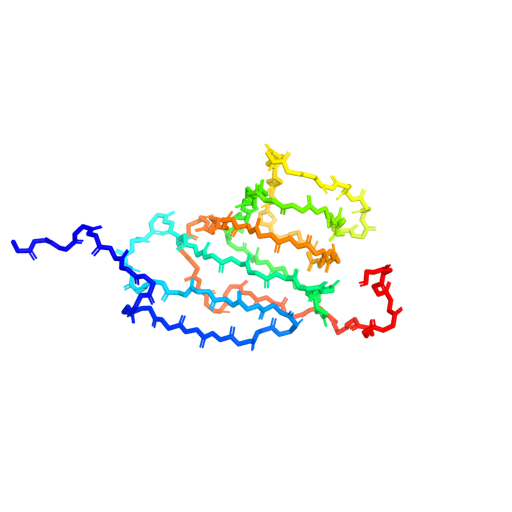 TYR A O 1
#

Foldseek 3Di:
DDDDDFDQVQWDWDDAQQKIKTFRPDDDQFKGKIKIFHQWWNFFKKFFQPKKKKKAWQAWWWWKQWLHDTDTDGHGDIDIHDGPIIIIMTTGTIIMMMIGRYDDPVRMGTDGGHDSVPTPD

Sequence (121 aa):
MTKYKYTVEESERFNKHGIDLTVYGQVDPSATVVRVSVERGHFQEFFNVRSSYTYYVVSGQGVFYLNSEAVPAGATDLITVPPNTRIHYFGSMEMVLTVAPAFNEQDERHVRFISESESPY

InterPro domains:
  IPR011051 RmlC-like cupin domain superfamily [SSF51182] (25-102)
  IPR014710 RmlC-like jelly roll fold [G3DSA:2.60.120.10] (11-110)

Secondary structure (DSSP, 8-state):
-------STTSEEEEETTEEEEE-----TT-EEEEEEESSEEEEEEEESS-EEEEEEEEEEEEEEETTEEEEEETT-EEEE-TT--EEEEEEEEEEEEEES---GGGEEEEEE--GGG---

Nearest PDB structures (foldseek):
  5oo9-assembly1_A  TM=1.006E+00  e=1.801E-23  Streptomyces coeruleorubidus
  5njn-assembly1_A  TM=1.007E+00  e=1.801E-23  Streptomyces coeruleorubidus
  5ooa-assembly1_A  TM=1.007E+00  e=2.221E-23  Streptomyces coeruleorubidus
  5oo8-assembly1_A  TM=1.006E+00  e=2.235E-22  Streptomyces coeruleorubidus
  2pfw-assembly1_B  TM=8.018E-01  e=2.884E-06  Shewanella frigidimarina NCIMB 400

Organism: Streptomyces coeruleorubidus (NCBI:txid116188)

B-factor: mean 23.55, std 11.0, range [8.55, 88.93]

Solvent-accessible surface area: 7085 Å² total; per-residue (Å²): 246,93,115,189,152,61,45,48,165,123,20,114,178,97,105,62,70,33,5,69,22,12,45,46,48,54,143,66,109,76,28,27,57,10,108,1,32,4,129,86,0,5,22,8,1,7,50,3,54,100,1,32,10,32,2,82,0,79,47,37,115,3,21,0,59,23,80,69,118,52,40,106,6,21,49,98,59,109,14,95,0,84,55,90,15,74,3,8,3,10,0,59,4,69,3,53,14,42,4,32,53,20,68,58,144,140,16,36,102,100,56,112,142,12,66,118,97,113,7,108,87

Radius of gyration: 14.0 Å; Cα contacts (8 Å, |Δi|>4): 305; chains: 1; bounding box: 28×44×29 Å